Protein AF-A0A4Q0VHY5-F1 (afdb_monomer_lite)

Sequence (87 aa):
MPLVLLEMTTSAKLAIAIGLIVFIILLFKLIVGFIKFCFRHPFIFILLLLCGGLGLAFNVLLGGVIILAVLVGGVAFWVLDGFDGLN

Organism: NCBI:txid2292255

Radius of gyration: 1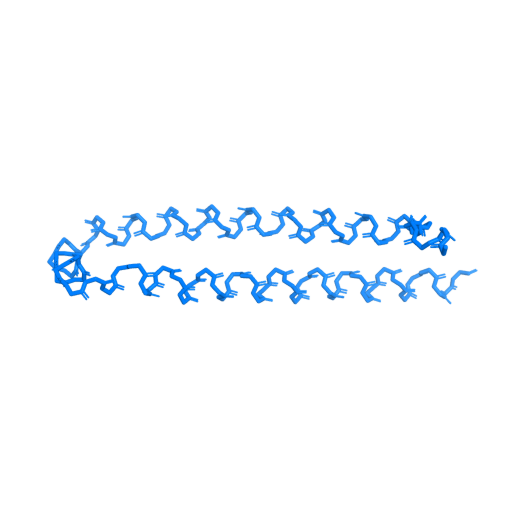8.83 Å; chains: 1; bounding box: 43×36×53 Å

Foldseek 3Di:
DDDPPPPDDPLNVVLVVQLVVQLVVLVVVLVVVLVVVCVVCVPVVVVCVVVVVSVVVSVVSNVVSNVVSCVSSVVSSVVSVVVVVVD

Secondary structure (DSSP, 8-state):
----S----HHHHHHHHHHHHHHHHHHHHHHHHHHHHHHH-HHHHHHHHHTSHHHHHHHHHHHHHHHHHHHHHHHHHHHHHHHHTT-

Structure (mmCIF, N/CA/C/O backbone):
data_AF-A0A4Q0VHY5-F1
#
_entry.id   AF-A0A4Q0VHY5-F1
#
loop_
_atom_site.group_PDB
_atom_site.id
_atom_site.type_symbol
_atom_site.label_atom_id
_atom_site.label_alt_id
_atom_site.label_comp_id
_atom_site.label_asym_id
_atom_site.label_entity_id
_atom_site.label_seq_id
_atom_site.pdbx_PDB_ins_code
_atom_site.Cartn_x
_atom_site.Cartn_y
_atom_site.Cartn_z
_atom_site.occupancy
_atom_site.B_iso_or_equiv
_atom_site.auth_seq_id
_atom_site.auth_comp_id
_atom_site.auth_asym_id
_atom_site.auth_atom_id
_atom_site.pdbx_PDB_model_num
ATOM 1 N N . MET A 1 1 ? 26.649 -24.826 -7.511 1.00 42.81 1 MET A N 1
ATOM 2 C CA . MET A 1 1 ? 25.587 -24.306 -8.399 1.00 42.81 1 MET A CA 1
ATOM 3 C C . MET A 1 1 ? 25.690 -22.773 -8.445 1.00 42.81 1 MET A C 1
ATOM 5 O O . MET A 1 1 ? 24.814 -22.094 -7.926 1.00 42.81 1 MET A O 1
ATOM 9 N N . PRO A 1 2 ? 26.803 -22.195 -8.935 1.00 55.09 2 PRO A N 1
ATOM 10 C CA . PRO A 1 2 ? 26.999 -20.749 -8.871 1.00 55.09 2 PRO A CA 1
ATOM 11 C C . PRO A 1 2 ? 26.451 -20.076 -10.145 1.00 55.09 2 PRO A C 1
ATOM 13 O O . PRO A 1 2 ? 26.390 -20.729 -11.179 1.00 55.09 2 PRO A O 1
ATOM 16 N N . LEU A 1 3 ? 26.115 -18.780 -10.070 1.00 45.66 3 LEU A N 1
ATOM 17 C CA . LEU A 1 3 ? 25.784 -17.867 -11.193 1.00 45.66 3 LEU A CA 1
ATOM 18 C C . LEU A 1 3 ? 24.305 -17.686 -11.610 1.00 45.66 3 LEU A C 1
ATOM 20 O O . LEU A 1 3 ? 24.044 -17.189 -12.697 1.00 45.66 3 LEU A O 1
ATOM 24 N N . VAL A 1 4 ? 23.331 -17.928 -10.722 1.00 51.47 4 VAL A N 1
ATOM 25 C CA . VAL A 1 4 ? 21.977 -17.307 -10.831 1.00 51.47 4 VAL A CA 1
ATOM 26 C C . VAL A 1 4 ? 21.872 -16.047 -9.948 1.00 51.47 4 VAL A C 1
ATOM 28 O O . VAL A 1 4 ? 20.825 -15.690 -9.428 1.00 51.47 4 VAL A O 1
ATOM 31 N N . LEU A 1 5 ? 22.998 -15.362 -9.746 1.00 48.53 5 LEU A N 1
ATOM 32 C CA . LEU A 1 5 ? 23.015 -13.909 -9.554 1.00 48.53 5 LEU A CA 1
ATOM 33 C C . LEU A 1 5 ? 23.224 -13.318 -10.955 1.00 48.53 5 LEU A C 1
ATOM 35 O O . LEU A 1 5 ? 24.313 -12.884 -11.297 1.00 48.53 5 LEU A O 1
ATOM 39 N N . LEU A 1 6 ? 22.320 -13.622 -11.884 1.00 51.66 6 LEU A N 1
ATOM 40 C CA . LEU A 1 6 ? 21.280 -12.674 -12.269 1.00 51.66 6 LEU A CA 1
ATOM 41 C C . LEU A 1 6 ? 21.949 -11.367 -12.695 1.00 51.66 6 LEU A C 1
ATOM 43 O O . LEU A 1 6 ? 22.067 -10.412 -11.927 1.00 51.66 6 LEU A O 1
ATOM 47 N N . GLU A 1 7 ? 22.420 -11.381 -13.938 1.00 56.03 7 GLU A N 1
ATOM 48 C CA . GLU A 1 7 ? 22.662 -10.186 -14.730 1.00 56.03 7 GLU A CA 1
ATOM 49 C C . GLU A 1 7 ? 21.316 -9.453 -14.806 1.00 56.03 7 GLU A C 1
ATOM 51 O O . GLU A 1 7 ? 20.488 -9.705 -15.677 1.00 56.03 7 GLU A O 1
ATOM 56 N N . MET A 1 8 ? 21.007 -8.667 -13.766 1.00 60.38 8 MET A N 1
ATOM 57 C CA . MET A 1 8 ? 19.785 -7.878 -13.724 1.00 60.38 8 MET A CA 1
ATOM 58 C C . MET A 1 8 ? 19.862 -6.899 -14.877 1.00 60.38 8 MET A C 1
ATOM 60 O O . MET A 1 8 ? 20.670 -5.968 -14.842 1.00 60.38 8 MET A O 1
ATOM 64 N N . THR A 1 9 ? 19.006 -7.113 -15.873 1.00 70.44 9 THR A N 1
ATOM 65 C CA . THR A 1 9 ? 18.835 -6.173 -16.970 1.00 70.44 9 THR A CA 1
ATOM 66 C C . THR A 1 9 ? 18.499 -4.799 -16.393 1.00 70.44 9 THR A C 1
ATOM 68 O O . THR A 1 9 ? 17.842 -4.662 -15.350 1.00 70.44 9 THR A O 1
ATOM 71 N N . THR A 1 10 ? 18.981 -3.747 -17.048 1.00 78.38 10 THR A N 1
ATOM 72 C CA . THR A 1 10 ? 18.742 -2.362 -16.621 1.00 78.38 10 THR A CA 1
ATOM 73 C C . THR A 1 10 ? 17.240 -2.080 -16.475 1.00 78.38 10 THR A C 1
ATOM 75 O O . THR A 1 10 ? 16.831 -1.377 -15.548 1.00 78.38 10 THR A O 1
ATOM 78 N N . SER A 1 11 ? 16.419 -2.711 -17.320 1.00 72.12 11 SER A N 1
ATOM 79 C CA . SER A 1 11 ? 14.954 -2.709 -17.294 1.00 72.12 11 SER A CA 1
ATOM 80 C C . SER A 1 11 ? 14.369 -3.346 -16.026 1.00 72.12 11 SER A C 1
ATOM 82 O O . SER A 1 11 ? 13.513 -2.732 -15.384 1.00 72.12 11 SER A O 1
ATOM 84 N N . ALA A 1 12 ? 14.878 -4.498 -15.573 1.00 78.06 12 ALA A N 1
ATOM 85 C CA . ALA A 1 12 ? 14.464 -5.104 -14.302 1.00 78.06 12 ALA A CA 1
ATOM 86 C C . ALA A 1 12 ? 14.780 -4.193 -13.104 1.00 78.06 12 ALA A C 1
ATOM 88 O O . ALA A 1 12 ? 13.953 -3.999 -12.210 1.00 78.06 12 ALA A O 1
ATOM 89 N N . LYS A 1 13 ? 15.966 -3.575 -13.108 1.00 82.06 13 LYS A N 1
ATOM 90 C CA . LYS A 1 13 ? 16.407 -2.664 -12.045 1.00 82.06 13 LYS A CA 1
ATO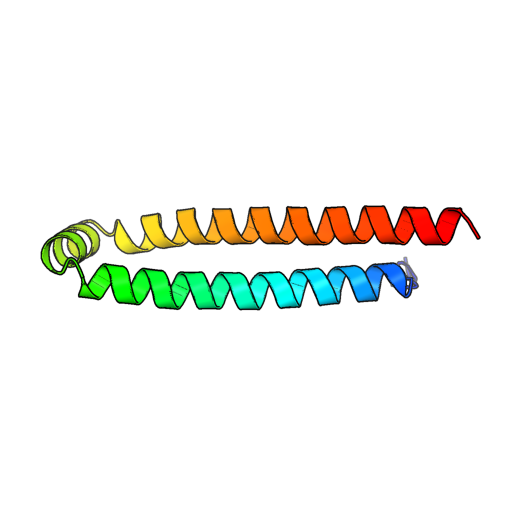M 91 C C . LYS A 1 13 ? 15.531 -1.405 -11.969 1.00 82.06 13 LYS A C 1
ATOM 93 O O . LYS A 1 13 ? 15.183 -0.962 -10.874 1.00 82.06 13 LYS A O 1
ATOM 98 N N . LEU A 1 14 ? 15.135 -0.867 -13.125 1.00 81.31 14 LEU A N 1
ATOM 99 C CA . LEU A 1 14 ? 14.207 0.262 -13.251 1.00 81.31 14 LEU A CA 1
ATOM 100 C C . LEU A 1 14 ? 12.794 -0.093 -12.779 1.00 81.31 14 LEU A C 1
ATOM 102 O O . LEU A 1 14 ? 12.221 0.647 -11.981 1.00 81.31 14 LEU A O 1
ATOM 106 N N . ALA A 1 15 ? 12.251 -1.234 -13.205 1.00 79.50 15 ALA A N 1
ATOM 107 C CA . ALA A 1 15 ? 10.923 -1.681 -12.792 1.00 79.50 15 ALA A CA 1
ATOM 108 C C . ALA A 1 15 ?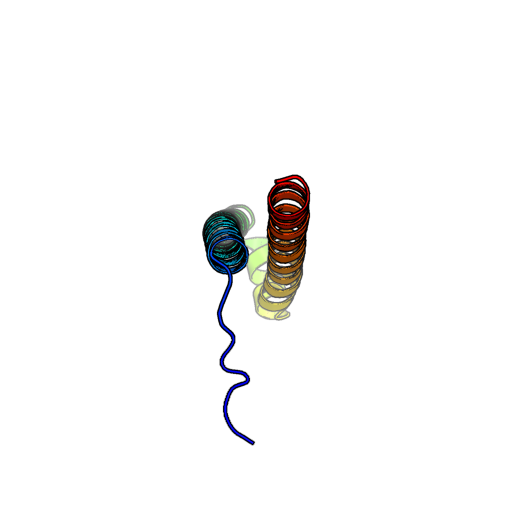 10.827 -1.884 -11.269 1.00 79.50 15 ALA A C 1
ATOM 110 O O . ALA A 1 15 ? 9.864 -1.436 -10.644 1.00 79.50 15 ALA A O 1
ATOM 111 N N . ILE A 1 16 ? 11.856 -2.482 -10.654 1.00 85.50 16 ILE A N 1
ATOM 112 C CA . ILE A 1 16 ? 11.939 -2.645 -9.195 1.00 85.50 16 ILE A CA 1
ATOM 113 C C . ILE A 1 16 ? 11.993 -1.280 -8.500 1.00 85.50 16 ILE A C 1
ATOM 115 O O . ILE A 1 16 ? 11.275 -1.065 -7.523 1.00 85.50 16 ILE A O 1
ATOM 119 N N . ALA A 1 17 ? 12.800 -0.341 -9.005 1.00 87.06 17 ALA A N 1
ATOM 120 C CA . ALA A 1 17 ? 12.892 1.001 -8.435 1.00 87.06 17 ALA A CA 1
ATOM 121 C C . ALA A 1 17 ? 11.543 1.741 -8.490 1.00 87.06 17 ALA A C 1
ATOM 123 O O . ALA A 1 17 ? 11.113 2.312 -7.488 1.00 87.06 17 ALA A O 1
ATOM 124 N N . ILE A 1 18 ? 10.844 1.681 -9.628 1.00 87.88 18 ILE A N 1
ATOM 125 C CA . ILE A 1 18 ? 9.522 2.297 -9.809 1.00 87.88 18 ILE A CA 1
ATOM 126 C C . ILE A 1 18 ? 8.499 1.658 -8.862 1.00 87.88 18 ILE A C 1
ATOM 128 O O . ILE A 1 18 ? 7.795 2.373 -8.148 1.00 87.88 18 ILE A O 1
ATOM 132 N N . GLY A 1 19 ? 8.451 0.324 -8.799 1.00 85.56 19 GLY A N 1
ATOM 133 C CA . GLY A 1 19 ? 7.559 -0.404 -7.897 1.00 85.56 19 GLY A CA 1
ATOM 134 C C . GLY A 1 19 ? 7.795 -0.051 -6.426 1.00 85.56 19 GLY A C 1
ATOM 135 O O . GLY A 1 19 ? 6.839 0.193 -5.690 1.00 85.56 19 GLY A O 1
ATOM 136 N N . LEU A 1 20 ? 9.060 0.063 -6.008 1.00 89.62 20 LEU A N 1
ATOM 137 C CA . LEU A 1 20 ? 9.430 0.449 -4.645 1.00 89.62 20 LEU A CA 1
ATOM 138 C C . LEU A 1 20 ? 8.992 1.884 -4.314 1.00 89.62 20 LEU A C 1
ATOM 140 O O . LEU A 1 20 ? 8.432 2.128 -3.247 1.00 89.62 20 LEU A O 1
ATOM 144 N N . ILE A 1 21 ? 9.213 2.834 -5.226 1.00 91.69 21 ILE A N 1
ATOM 145 C CA . ILE A 1 21 ? 8.812 4.236 -5.036 1.00 91.69 21 ILE A CA 1
ATOM 146 C C . ILE A 1 21 ? 7.289 4.335 -4.896 1.00 91.69 21 ILE A C 1
ATOM 148 O O . ILE A 1 21 ? 6.792 4.963 -3.959 1.00 91.69 21 ILE A O 1
ATOM 152 N N . VAL A 1 22 ? 6.542 3.674 -5.784 1.00 90.44 22 VAL A N 1
ATOM 153 C CA . VAL A 1 22 ? 5.073 3.641 -5.736 1.00 90.44 22 VAL A CA 1
ATOM 154 C C . VAL A 1 22 ? 4.587 2.998 -4.438 1.00 90.44 22 VAL A C 1
ATOM 156 O O . VAL A 1 22 ? 3.688 3.537 -3.789 1.00 90.44 22 VAL A O 1
ATOM 159 N N . PHE A 1 23 ? 5.211 1.897 -4.016 1.00 90.44 23 PHE A N 1
ATOM 160 C CA . PHE A 1 23 ? 4.900 1.236 -2.753 1.00 90.44 23 PHE A CA 1
ATOM 161 C C . PHE A 1 23 ? 5.085 2.174 -1.558 1.00 90.44 23 PHE A C 1
ATOM 163 O O . PHE A 1 23 ? 4.161 2.328 -0.763 1.00 90.44 23 PHE A O 1
ATOM 170 N N . ILE A 1 24 ? 6.231 2.857 -1.455 1.00 93.00 24 ILE A N 1
ATOM 171 C CA . ILE A 1 24 ? 6.520 3.793 -0.358 1.00 93.00 24 ILE A CA 1
ATOM 172 C C . ILE A 1 24 ? 5.492 4.932 -0.326 1.00 93.00 24 ILE A C 1
ATOM 174 O O . ILE A 1 24 ? 4.974 5.261 0.743 1.00 93.00 24 ILE A O 1
ATOM 178 N N . ILE A 1 25 ? 5.151 5.509 -1.483 1.00 93.06 25 ILE A N 1
ATOM 179 C CA . ILE A 1 25 ? 4.166 6.597 -1.578 1.00 93.06 25 ILE A CA 1
ATOM 180 C C . ILE A 1 25 ? 2.779 6.122 -1.124 1.00 93.06 25 ILE A C 1
ATOM 182 O O . ILE A 1 25 ? 2.123 6.796 -0.322 1.00 93.06 25 ILE A O 1
ATOM 186 N N . LEU A 1 26 ? 2.325 4.964 -1.612 1.00 90.50 26 LEU A N 1
ATOM 187 C CA . LEU A 1 26 ? 1.031 4.395 -1.231 1.00 90.50 26 LEU A CA 1
ATOM 188 C C . LEU A 1 26 ? 0.992 4.022 0.254 1.00 90.50 26 LEU A C 1
ATOM 190 O O . LEU A 1 26 ? -0.014 4.272 0.915 1.00 90.50 26 LEU A O 1
ATOM 194 N N . LEU A 1 27 ? 2.091 3.495 0.793 1.00 90.12 27 LEU A N 1
ATOM 195 C CA . LEU A 1 27 ? 2.220 3.118 2.197 1.00 90.12 27 LEU A CA 1
ATOM 196 C C . LEU A 1 27 ? 2.149 4.351 3.106 1.00 90.12 27 LEU A C 1
ATOM 198 O O . LEU A 1 27 ? 1.373 4.363 4.061 1.00 90.12 27 LEU A O 1
ATOM 202 N N . PHE A 1 28 ? 2.860 5.432 2.776 1.00 93.31 28 PHE A N 1
ATOM 203 C CA . PHE A 1 28 ? 2.741 6.699 3.506 1.00 93.31 28 PHE A CA 1
ATOM 204 C C . PHE A 1 28 ? 1.316 7.248 3.467 1.00 93.31 28 PHE A C 1
ATOM 206 O O . PHE A 1 28 ? 0.767 7.647 4.497 1.00 93.31 28 PHE A O 1
ATOM 213 N N . LYS A 1 29 ? 0.689 7.242 2.287 1.00 89.00 29 LYS A N 1
ATOM 214 C CA . LYS A 1 29 ? -0.693 7.704 2.120 1.00 89.00 29 LYS A CA 1
ATOM 215 C C . LYS A 1 29 ? -1.668 6.857 2.944 1.00 89.00 29 LYS A C 1
ATOM 217 O O . LYS A 1 29 ? -2.599 7.413 3.528 1.00 89.00 29 LYS A O 1
ATOM 222 N N . LEU A 1 30 ? -1.423 5.549 3.041 1.00 89.44 30 LEU A N 1
ATOM 223 C CA . LEU A 1 30 ? -2.194 4.627 3.865 1.00 89.44 30 LEU A CA 1
ATOM 224 C C . LEU A 1 30 ? -2.033 4.927 5.355 1.00 89.44 30 LEU A C 1
ATOM 226 O O . LEU A 1 30 ? -3.039 5.109 6.030 1.00 89.44 30 LEU A O 1
ATOM 230 N N . ILE A 1 31 ? -0.800 5.033 5.862 1.00 89.62 31 ILE A N 1
ATOM 231 C CA . ILE A 1 31 ? -0.533 5.325 7.280 1.00 89.62 31 ILE A CA 1
ATOM 232 C C . ILE A 1 31 ? -1.172 6.657 7.676 1.00 89.62 31 ILE A C 1
ATOM 234 O O . ILE A 1 31 ? -1.905 6.723 8.660 1.00 89.62 31 ILE A O 1
ATOM 238 N N . VAL A 1 32 ? -0.947 7.717 6.896 1.00 91.88 32 VAL A N 1
ATOM 239 C CA . VAL A 1 32 ? -1.508 9.044 7.189 1.00 91.88 32 VAL A CA 1
ATOM 240 C C . VAL A 1 32 ? -3.038 9.020 7.136 1.00 91.88 32 VAL A C 1
ATOM 242 O O . VAL A 1 32 ? -3.693 9.626 7.987 1.00 91.88 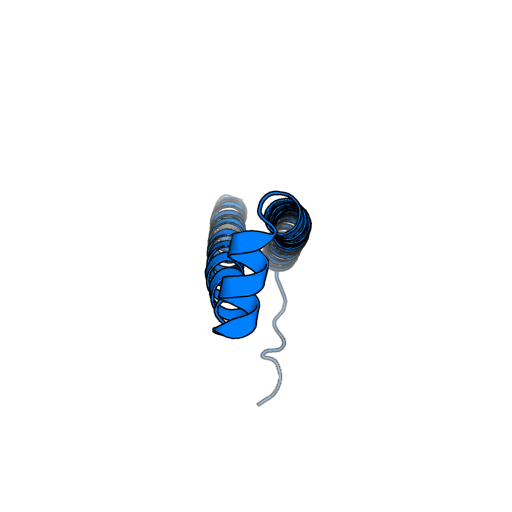32 VAL A O 1
ATOM 245 N N . GLY A 1 33 ? -3.622 8.312 6.165 1.00 88.94 33 GLY A N 1
ATOM 246 C CA . GLY A 1 33 ? -5.069 8.128 6.061 1.00 88.94 33 GLY A CA 1
ATOM 247 C C . GLY A 1 33 ? -5.647 7.350 7.242 1.00 88.94 33 GLY A C 1
ATOM 248 O O . GLY A 1 33 ? -6.658 7.758 7.809 1.00 88.94 33 GLY A O 1
ATOM 249 N N . PHE A 1 34 ? -4.968 6.284 7.657 1.00 86.81 34 PHE A N 1
ATOM 250 C CA . PHE A 1 34 ? -5.363 5.437 8.773 1.00 86.81 34 PHE A CA 1
ATOM 251 C C . PHE A 1 34 ? -5.298 6.197 10.100 1.00 86.81 34 PHE A C 1
ATOM 253 O O . PHE A 1 34 ? -6.267 6.202 10.852 1.00 86.81 34 PHE A O 1
ATOM 260 N N . ILE A 1 35 ? -4.219 6.946 10.344 1.00 87.31 35 ILE A N 1
ATOM 261 C CA . ILE A 1 35 ? -4.097 7.821 11.517 1.00 87.31 35 ILE A CA 1
ATOM 262 C C . ILE A 1 35 ? -5.220 8.866 11.518 1.00 87.31 35 ILE A C 1
ATO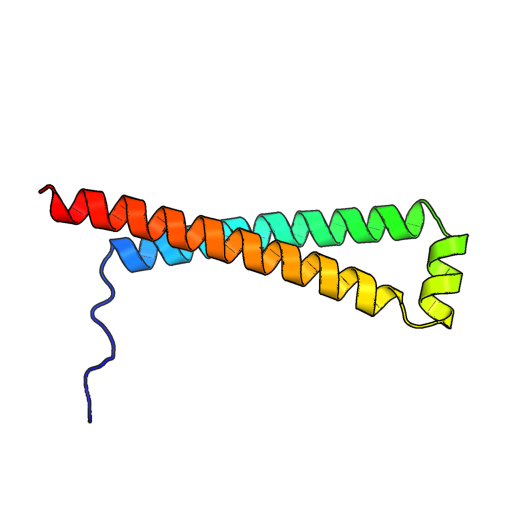M 264 O O . ILE A 1 35 ? -5.915 9.019 12.522 1.00 87.31 35 ILE A O 1
ATOM 268 N N . LYS A 1 36 ? -5.462 9.552 10.390 1.00 85.44 36 LYS A N 1
ATOM 269 C CA . LYS A 1 36 ? -6.574 10.514 10.282 1.00 85.44 36 LYS A CA 1
ATOM 270 C C . LYS A 1 36 ? -7.930 9.865 10.553 1.00 85.44 36 LYS A C 1
ATOM 272 O O . LYS A 1 36 ? -8.765 10.490 11.198 1.00 85.44 36 LYS A O 1
ATOM 277 N N . PHE A 1 37 ? -8.154 8.639 10.089 1.00 84.69 37 PHE A N 1
ATOM 278 C CA . PHE A 1 37 ? -9.380 7.890 10.353 1.00 84.69 37 PHE A CA 1
ATOM 279 C C . PHE A 1 37 ? -9.543 7.571 11.846 1.00 84.69 37 PHE A C 1
ATOM 281 O O . PHE A 1 37 ? -10.611 7.825 12.406 1.00 84.69 37 PHE A O 1
ATOM 288 N N . CYS A 1 38 ? -8.472 7.123 12.507 1.00 83.81 38 CYS A N 1
ATOM 289 C CA . CYS A 1 38 ? -8.451 6.883 13.951 1.00 83.81 38 CYS A CA 1
ATOM 290 C C . CYS A 1 38 ? -8.811 8.144 14.751 1.00 83.81 38 CYS A C 1
ATOM 292 O O . CYS A 1 38 ? -9.621 8.073 15.672 1.00 83.81 38 CYS A O 1
ATOM 294 N N . PHE A 1 39 ? -8.277 9.310 14.367 1.00 84.56 39 PHE A N 1
ATOM 295 C CA . PHE A 1 39 ? -8.605 10.585 15.019 1.00 84.56 39 PHE A CA 1
ATOM 296 C C . PHE A 1 39 ? -10.007 11.114 14.676 1.00 84.56 39 PHE A C 1
ATOM 298 O O . PHE A 1 39 ? -10.619 11.797 15.492 1.00 84.56 39 PHE A O 1
ATOM 305 N N . ARG A 1 40 ? -10.536 10.810 13.484 1.00 86.62 40 ARG A N 1
ATOM 306 C CA . ARG A 1 40 ? -11.873 11.247 13.044 1.00 86.62 40 ARG A CA 1
ATOM 307 C C . ARG A 1 40 ? -12.996 10.511 13.782 1.00 86.62 40 ARG A C 1
ATOM 309 O O . ARG A 1 40 ? -14.039 11.107 14.033 1.00 86.62 40 ARG A O 1
ATOM 316 N N . HIS A 1 41 ? -12.798 9.235 14.112 1.00 84.56 41 HIS A N 1
ATOM 317 C CA . HIS A 1 41 ? -13.825 8.383 14.718 1.00 84.56 41 HIS A CA 1
ATOM 318 C C . HIS A 1 41 ? -13.334 7.719 16.017 1.00 84.56 41 HIS A C 1
ATOM 320 O O . HIS A 1 41 ? -13.131 6.502 16.050 1.00 84.56 41 HIS A O 1
ATOM 326 N N . PRO A 1 42 ? -13.195 8.486 17.117 1.00 78.31 42 PRO A N 1
ATOM 327 C CA . PRO A 1 42 ? -12.632 7.989 18.377 1.00 78.31 42 PRO A CA 1
ATOM 328 C C . PRO A 1 42 ? -13.427 6.823 18.992 1.00 78.31 42 PRO A C 1
ATOM 330 O O . PRO A 1 42 ? -12.840 5.924 19.587 1.00 78.31 42 PRO A O 1
ATOM 333 N N . PHE A 1 43 ? -14.750 6.774 18.798 1.00 82.00 43 PHE A N 1
ATOM 334 C CA . PHE A 1 43 ? -15.587 5.660 19.269 1.00 82.00 43 PHE A CA 1
ATOM 335 C C . PHE A 1 43 ? -15.316 4.343 18.525 1.00 82.00 43 PHE A C 1
ATOM 337 O O . PHE A 1 43 ? -15.201 3.290 19.149 1.00 82.00 43 PHE A O 1
ATOM 344 N N . ILE A 1 44 ? -15.181 4.398 17.196 1.00 79.75 44 ILE A N 1
ATOM 345 C CA . ILE A 1 44 ? -14.897 3.220 16.358 1.00 79.75 44 ILE A CA 1
ATOM 346 C C . ILE A 1 44 ? -13.469 2.738 16.621 1.00 79.75 44 ILE A C 1
ATOM 348 O O . ILE A 1 44 ? -13.232 1.536 16.685 1.00 79.75 44 ILE A O 1
ATOM 352 N N . PHE A 1 45 ? -12.539 3.674 16.836 1.00 76.94 45 PHE A N 1
ATOM 353 C CA . PHE A 1 45 ? -11.174 3.377 17.255 1.00 76.94 45 PHE A CA 1
ATOM 354 C C . PHE A 1 45 ? -11.158 2.568 18.552 1.00 76.94 45 PHE A C 1
ATOM 356 O O . PHE A 1 45 ? -10.579 1.493 18.565 1.00 76.94 45 PHE A O 1
ATOM 363 N N . ILE A 1 46 ? -11.848 3.019 19.605 1.00 81.38 46 ILE A N 1
ATOM 364 C CA . ILE A 1 46 ? -11.908 2.306 20.892 1.00 81.38 46 ILE A CA 1
ATOM 365 C C . ILE A 1 46 ? -12.531 0.913 20.741 1.00 81.38 46 ILE A C 1
ATOM 367 O O . ILE A 1 46 ? -11.999 -0.047 21.289 1.00 81.38 46 ILE A O 1
ATOM 371 N N . LEU A 1 47 ? -13.607 0.772 19.961 1.00 82.06 47 LEU A N 1
ATOM 372 C CA . LEU A 1 47 ? -14.248 -0.525 19.718 1.00 82.06 47 LEU A CA 1
ATOM 373 C C . LEU A 1 47 ? -13.326 -1.492 18.952 1.00 82.06 47 LEU A C 1
ATOM 375 O O . LEU A 1 47 ? -13.190 -2.657 19.326 1.00 82.06 47 LEU A O 1
ATOM 379 N N . LEU A 1 48 ? -12.651 -1.003 17.907 1.00 74.50 48 LEU A N 1
ATOM 380 C CA . LEU A 1 48 ? -11.651 -1.758 17.149 1.00 74.50 48 LEU A CA 1
ATOM 381 C C . LEU A 1 48 ? -10.390 -2.047 17.975 1.00 74.50 48 LEU A C 1
ATOM 383 O O . LEU A 1 48 ? -9.729 -3.048 17.716 1.00 74.50 48 LEU A O 1
ATOM 387 N N . LEU A 1 49 ? -10.047 -1.201 18.949 1.00 80.00 49 LEU A N 1
ATOM 388 C CA . LEU A 1 49 ? -8.927 -1.412 19.865 1.00 80.00 49 LEU A CA 1
ATOM 389 C C . LEU A 1 49 ? -9.264 -2.520 20.868 1.00 80.00 49 LEU A C 1
ATOM 391 O O . LEU A 1 49 ? -8.459 -3.421 21.079 1.00 80.00 49 LEU A O 1
ATOM 395 N N . LEU A 1 50 ? -10.481 -2.494 21.424 1.00 81.56 50 LEU A N 1
ATOM 396 C CA . LEU A 1 50 ? -10.974 -3.484 22.384 1.00 81.56 50 LEU A CA 1
ATOM 397 C C . LEU A 1 50 ? -11.176 -4.866 21.739 1.00 81.56 50 LEU A C 1
ATOM 399 O O . LEU A 1 50 ? -10.914 -5.889 22.360 1.00 81.56 50 LEU A O 1
ATOM 403 N N . CYS A 1 51 ? -11.622 -4.892 20.481 1.00 83.00 51 CYS A N 1
ATOM 404 C CA . CYS A 1 51 ? -11.841 -6.114 19.705 1.00 83.00 51 CYS A CA 1
ATOM 405 C C . CYS A 1 51 ? -10.602 -6.533 18.877 1.00 83.00 51 CYS A C 1
ATOM 407 O O . CYS A 1 51 ? -10.643 -7.524 18.155 1.00 83.00 51 CYS A O 1
ATOM 409 N N . GLY A 1 52 ? -9.502 -5.768 18.924 1.00 77.75 52 GLY A N 1
ATOM 410 C CA . GLY A 1 52 ? -8.288 -6.016 18.130 1.00 77.75 52 GLY A CA 1
ATOM 411 C C . GLY A 1 52 ? -8.435 -5.819 16.608 1.00 77.75 52 GLY A C 1
ATOM 412 O O . GLY A 1 52 ? -7.474 -6.005 15.860 1.00 77.75 52 GLY A O 1
ATOM 413 N N . GLY A 1 53 ? -9.606 -5.402 16.120 1.00 81.56 53 GLY A N 1
ATOM 414 C CA . GLY A 1 53 ? -9.906 -5.220 14.695 1.00 81.56 53 GLY A CA 1
ATOM 415 C C . GLY A 1 53 ? -9.101 -4.115 14.004 1.00 81.56 53 GLY A C 1
ATOM 416 O O . GLY A 1 53 ? -9.050 -4.068 12.776 1.00 81.56 53 GLY A O 1
ATOM 417 N N . LEU A 1 54 ? -8.435 -3.247 14.767 1.00 79.12 54 LEU A N 1
ATOM 418 C CA . LEU A 1 54 ? -7.615 -2.158 14.232 1.00 79.12 54 LEU A CA 1
ATOM 419 C C . LEU A 1 54 ? -6.422 -2.679 13.416 1.00 79.12 54 LEU A C 1
ATOM 421 O O . LEU A 1 54 ? -6.172 -2.204 12.308 1.00 79.12 54 LEU A O 1
ATOM 425 N N . GLY A 1 55 ? -5.737 -3.707 13.925 1.00 81.94 55 GLY A N 1
ATOM 426 C CA . GLY A 1 55 ? -4.651 -4.370 13.199 1.00 81.94 55 GLY A CA 1
ATOM 427 C C . GLY A 1 55 ? -5.153 -5.126 11.970 1.00 81.94 55 GLY A C 1
ATOM 428 O O . GLY A 1 55 ? -4.494 -5.132 10.934 1.00 81.94 55 GLY A O 1
ATOM 429 N N . LEU A 1 56 ? -6.354 -5.701 12.054 1.00 84.25 56 LEU A N 1
ATOM 430 C CA . LEU A 1 56 ? -6.987 -6.447 10.966 1.00 84.25 56 LEU A CA 1
ATOM 431 C C . LEU A 1 56 ? -7.360 -5.520 9.799 1.00 84.25 56 LEU A C 1
ATOM 433 O O . LEU A 1 56 ? -6.998 -5.791 8.657 1.00 84.25 56 LEU A O 1
ATOM 437 N N . ALA A 1 57 ? -7.992 -4.381 10.091 1.00 83.69 57 ALA A N 1
ATOM 438 C CA . ALA A 1 57 ? -8.316 -3.364 9.093 1.00 83.69 57 ALA A CA 1
ATOM 439 C C . ALA A 1 57 ? -7.054 -2.799 8.425 1.00 83.69 57 ALA A C 1
ATOM 441 O O . ALA A 1 57 ? -7.004 -2.678 7.200 1.00 83.69 57 ALA A O 1
ATOM 442 N N . PHE A 1 58 ? -6.016 -2.503 9.215 1.00 86.00 58 PHE A N 1
ATOM 443 C CA . PHE A 1 58 ? -4.736 -2.041 8.685 1.00 86.00 58 PHE A CA 1
ATOM 444 C C . PHE A 1 58 ? -4.080 -3.088 7.780 1.00 86.00 58 PHE A C 1
ATOM 446 O O . PHE A 1 58 ? -3.610 -2.741 6.702 1.00 86.00 58 PHE A O 1
ATOM 453 N N . ASN A 1 59 ? -4.094 -4.365 8.171 1.00 88.44 59 ASN A N 1
ATOM 454 C CA . ASN A 1 59 ? -3.490 -5.442 7.389 1.00 88.44 59 ASN A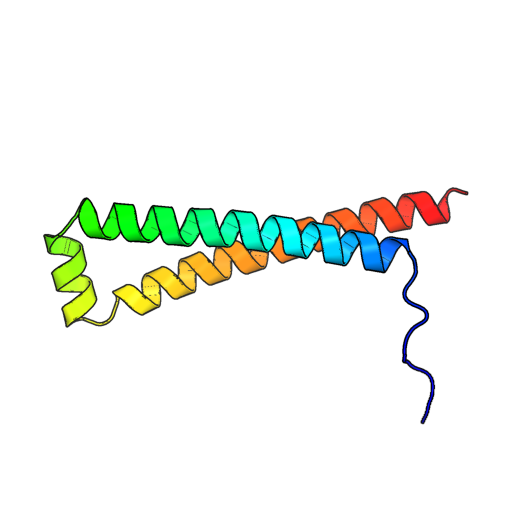 CA 1
ATOM 455 C C . ASN A 1 59 ? -4.227 -5.679 6.058 1.00 88.44 59 ASN A C 1
ATOM 457 O O . ASN A 1 59 ? -3.589 -5.850 5.025 1.00 88.44 59 ASN A O 1
ATOM 461 N N . VAL A 1 60 ? -5.563 -5.611 6.049 1.00 88.88 60 VAL A N 1
ATOM 462 C CA . VAL A 1 60 ? -6.363 -5.693 4.811 1.00 88.88 60 VAL A CA 1
ATOM 463 C C . VAL A 1 60 ? -6.029 -4.536 3.865 1.00 88.88 60 VAL A C 1
ATOM 465 O O . VAL A 1 60 ? -5.782 -4.744 2.677 1.00 88.88 60 VAL A O 1
ATOM 468 N N . LEU A 1 61 ? -5.975 -3.313 4.396 1.00 88.19 61 LEU A N 1
ATOM 469 C CA . LEU A 1 61 ? -5.613 -2.117 3.636 1.00 88.19 61 LEU A CA 1
ATOM 470 C C . LEU A 1 61 ? -4.176 -2.184 3.096 1.00 88.19 61 LEU A C 1
ATOM 472 O O . LEU A 1 61 ? -3.924 -1.832 1.942 1.00 88.19 61 LEU A O 1
ATOM 476 N N . LEU A 1 62 ? -3.240 -2.661 3.915 1.00 89.00 62 LEU A N 1
ATOM 477 C CA . LEU A 1 62 ? -1.838 -2.835 3.553 1.00 89.00 62 LEU A CA 1
ATOM 478 C C . LEU A 1 62 ? -1.673 -3.925 2.487 1.00 89.00 62 LEU A C 1
ATOM 480 O O . LEU A 1 62 ? -0.938 -3.720 1.525 1.00 89.00 62 LEU A O 1
ATOM 484 N N . GLY A 1 63 ? -2.425 -5.023 2.586 1.00 90.75 63 GLY A N 1
ATOM 485 C CA . GLY A 1 63 ? -2.516 -6.040 1.540 1.00 90.75 63 GLY A CA 1
ATOM 486 C C . GLY A 1 63 ? -2.985 -5.456 0.205 1.00 90.75 63 GLY A C 1
ATOM 487 O O . GLY A 1 63 ? -2.368 -5.713 -0.826 1.00 90.75 63 GLY A O 1
ATOM 488 N N . GLY A 1 64 ? -4.003 -4.589 0.221 1.00 89.38 64 GLY A N 1
ATOM 489 C CA . GLY A 1 64 ? -4.452 -3.868 -0.975 1.00 89.38 64 GLY A CA 1
ATOM 490 C C . GLY A 1 64 ? -3.362 -2.985 -1.596 1.00 89.38 64 GLY A C 1
ATOM 491 O O . GLY A 1 64 ? -3.183 -2.984 -2.813 1.00 89.38 64 GLY A O 1
ATOM 492 N N . VAL A 1 65 ? -2.586 -2.278 -0.767 1.00 90.81 65 VAL A N 1
ATOM 493 C CA . VAL A 1 65 ? -1.444 -1.468 -1.225 1.00 90.81 65 VAL A CA 1
ATOM 494 C C . VAL A 1 65 ? -0.339 -2.332 -1.833 1.00 90.81 65 VAL A C 1
ATOM 496 O O . VAL A 1 65 ? 0.196 -1.970 -2.880 1.00 90.81 65 VAL A O 1
ATOM 499 N N . ILE A 1 66 ? -0.015 -3.476 -1.222 1.00 89.69 66 ILE A N 1
ATOM 500 C CA . ILE A 1 66 ? 0.971 -4.421 -1.764 1.00 89.69 66 ILE A CA 1
ATOM 501 C C . ILE A 1 66 ? 0.519 -4.925 -3.136 1.00 89.69 66 ILE A C 1
ATOM 503 O O . ILE A 1 66 ? 1.300 -4.885 -4.083 1.00 89.69 66 ILE A O 1
ATOM 507 N N . ILE A 1 67 ? -0.740 -5.356 -3.266 1.00 91.75 67 ILE A N 1
ATOM 508 C CA . ILE A 1 67 ? -1.284 -5.855 -4.537 1.00 91.75 67 ILE A CA 1
ATOM 509 C C . ILE A 1 67 ? -1.196 -4.774 -5.617 1.00 91.75 67 ILE A C 1
ATOM 511 O O . ILE A 1 67 ? -0.726 -5.054 -6.717 1.00 91.75 67 ILE A O 1
ATOM 515 N N . LEU A 1 68 ? -1.585 -3.533 -5.305 1.00 89.44 68 LEU A N 1
ATOM 516 C CA . LEU A 1 68 ? -1.468 -2.408 -6.236 1.00 89.44 68 LEU A CA 1
ATOM 517 C C . LEU A 1 68 ? -0.016 -2.137 -6.638 1.00 89.44 68 LEU A C 1
ATOM 519 O O . LEU A 1 68 ? 0.255 -1.919 -7.815 1.00 89.44 68 LEU A O 1
ATOM 523 N N . ALA A 1 69 ? 0.922 -2.176 -5.692 1.00 87.62 69 ALA A N 1
ATOM 524 C CA . ALA A 1 69 ? 2.336 -1.968 -5.983 1.00 87.62 69 ALA A CA 1
ATOM 525 C C . ALA A 1 69 ? 2.909 -3.069 -6.888 1.00 87.62 69 ALA A C 1
ATOM 527 O O . ALA A 1 69 ? 3.646 -2.762 -7.824 1.00 87.62 69 ALA A O 1
ATOM 528 N N . VAL A 1 70 ? 2.534 -4.331 -6.658 1.00 88.94 70 VAL A N 1
ATOM 529 C CA . VAL A 1 70 ? 2.919 -5.458 -7.520 1.00 88.94 70 VAL A CA 1
ATOM 530 C C . VAL A 1 70 ? 2.295 -5.320 -8.905 1.00 88.94 70 VAL A C 1
ATOM 532 O O . VAL A 1 70 ? 2.992 -5.528 -9.894 1.00 88.94 70 VAL A O 1
ATOM 535 N N . LEU A 1 71 ? 1.024 -4.915 -9.001 1.00 91.56 71 LEU A N 1
ATOM 536 C CA . LEU A 1 71 ? 0.371 -4.671 -10.287 1.00 91.56 71 LEU A CA 1
ATOM 537 C C . LEU A 1 71 ? 1.106 -3.586 -11.080 1.00 91.56 71 LEU A C 1
ATOM 539 O O . LEU A 1 71 ? 1.429 -3.785 -12.244 1.00 91.56 71 LEU A O 1
ATOM 543 N N . VAL A 1 72 ? 1.405 -2.452 -10.444 1.00 89.25 72 VAL A N 1
ATOM 544 C CA . VAL A 1 72 ? 2.085 -1.326 -11.097 1.00 89.25 72 VAL A CA 1
ATOM 545 C C . VAL A 1 72 ? 3.521 -1.691 -11.477 1.00 89.25 72 VAL A C 1
ATOM 547 O O . VAL A 1 72 ? 3.942 -1.401 -12.593 1.00 89.25 72 VAL A O 1
ATOM 550 N N . GLY A 1 73 ? 4.264 -2.361 -10.592 1.00 84.56 73 GLY A N 1
ATOM 551 C CA . GLY A 1 73 ? 5.625 -2.822 -10.874 1.00 84.56 73 GLY A CA 1
ATOM 552 C C . GLY A 1 73 ? 5.679 -3.878 -11.983 1.00 84.56 73 GLY A C 1
ATOM 553 O O . GLY A 1 73 ? 6.537 -3.804 -12.858 1.00 84.56 73 GLY A O 1
ATOM 554 N N . GLY A 1 74 ? 4.732 -4.819 -11.990 1.00 85.06 74 GLY A N 1
ATOM 555 C CA . GLY A 1 74 ? 4.609 -5.847 -13.023 1.00 85.06 74 GLY A CA 1
ATOM 556 C C . GLY A 1 74 ? 4.215 -5.274 -14.384 1.00 85.06 74 GLY A C 1
ATOM 557 O O . GLY A 1 74 ? 4.808 -5.640 -15.395 1.00 85.06 74 GLY A O 1
ATOM 558 N N . VAL A 1 75 ? 3.279 -4.320 -14.415 1.00 87.69 75 VAL A N 1
ATOM 559 C CA . VAL A 1 75 ? 2.915 -3.597 -15.644 1.00 87.69 75 VAL A CA 1
ATOM 560 C C . VAL A 1 75 ? 4.096 -2.771 -16.157 1.00 87.69 75 VAL A C 1
ATOM 562 O O . VAL A 1 75 ? 4.370 -2.793 -17.352 1.00 87.69 75 VAL A O 1
ATOM 565 N N . ALA A 1 76 ? 4.836 -2.088 -15.277 1.00 83.56 76 ALA A N 1
ATOM 566 C CA . ALA A 1 76 ? 6.028 -1.336 -15.667 1.00 83.56 76 ALA A CA 1
ATOM 567 C C . ALA A 1 76 ? 7.109 -2.249 -16.264 1.00 83.56 76 ALA A C 1
ATOM 569 O O . ALA A 1 76 ? 7.698 -1.903 -17.284 1.00 83.56 76 ALA A O 1
ATOM 570 N N . PHE A 1 77 ? 7.334 -3.424 -15.670 1.00 82.31 77 PHE A N 1
ATOM 571 C CA . PHE A 1 77 ? 8.258 -4.418 -16.210 1.00 82.31 77 PHE A CA 1
ATOM 572 C C . PHE A 1 77 ? 7.819 -4.914 -17.591 1.00 82.31 77 PHE A C 1
ATOM 574 O O . PHE A 1 77 ? 8.624 -4.910 -18.512 1.00 82.31 77 PHE A O 1
ATOM 581 N N . TRP A 1 78 ? 6.540 -5.267 -17.754 1.00 83.19 78 TRP A N 1
ATOM 582 C CA . TRP A 1 78 ? 6.002 -5.752 -19.028 1.00 83.19 78 TRP A CA 1
ATOM 583 C C . TRP A 1 78 ? 6.117 -4.714 -20.151 1.00 83.19 78 TRP A C 1
ATOM 585 O O . TRP A 1 78 ? 6.469 -5.050 -21.278 1.00 83.19 78 TRP A O 1
ATOM 595 N N . VAL A 1 79 ? 5.872 -3.437 -19.837 1.00 83.38 79 VAL A N 1
ATOM 596 C CA . VAL A 1 79 ? 6.064 -2.341 -20.793 1.00 83.38 79 VAL A CA 1
ATOM 597 C C . VAL A 1 79 ? 7.541 -2.197 -21.158 1.00 83.38 79 VAL A C 1
ATOM 599 O O . VAL A 1 79 ? 7.859 -2.137 -22.339 1.00 83.38 79 VAL A O 1
ATOM 602 N N . LEU A 1 80 ? 8.445 -2.167 -20.174 1.00 78.94 80 LEU A N 1
ATOM 603 C CA . LEU A 1 80 ? 9.883 -2.002 -20.417 1.00 78.94 80 LEU A CA 1
ATOM 604 C C . LEU A 1 80 ? 10.487 -3.173 -21.213 1.00 78.94 80 LEU A C 1
ATOM 606 O O . LEU A 1 80 ? 11.288 -2.931 -22.110 1.00 78.94 80 LEU A O 1
ATOM 610 N N . ASP A 1 81 ? 10.059 -4.406 -20.941 1.00 78.56 81 ASP A N 1
ATOM 611 C CA . ASP A 1 81 ? 10.462 -5.612 -21.679 1.00 78.56 81 ASP A CA 1
ATOM 612 C C . ASP A 1 81 ? 9.980 -5.572 -23.143 1.00 78.56 81 ASP A C 1
ATOM 614 O O . ASP A 1 81 ? 10.735 -5.869 -24.068 1.00 78.56 81 ASP A O 1
ATOM 618 N N . GLY A 1 82 ? 8.756 -5.082 -23.378 1.00 74.50 82 GLY A N 1
ATOM 619 C CA . GLY A 1 82 ? 8.229 -4.861 -24.727 1.00 74.50 82 GLY A CA 1
ATOM 620 C C . GLY A 1 82 ? 8.979 -3.795 -25.540 1.00 74.50 82 GLY A C 1
ATOM 621 O O . GLY A 1 82 ? 8.972 -3.860 -26.768 1.00 74.50 82 GLY A O 1
ATOM 622 N N . PHE A 1 83 ? 9.639 -2.830 -24.888 1.00 66.62 83 PHE A N 1
ATOM 623 C CA . PHE A 1 83 ? 10.494 -1.834 -25.553 1.00 66.62 83 PHE A CA 1
ATOM 624 C C . PHE A 1 83 ? 11.916 -2.351 -25.828 1.00 66.62 83 PHE A C 1
ATOM 626 O O . PHE A 1 83 ? 12.489 -1.992 -26.858 1.00 66.62 83 PHE A O 1
ATOM 633 N N . ASP A 1 84 ? 12.472 -3.191 -24.946 1.00 63.69 84 ASP A N 1
ATOM 634 C CA . ASP A 1 84 ? 13.755 -3.875 -25.176 1.00 63.69 84 ASP A CA 1
ATOM 635 C C . ASP A 1 84 ? 13.645 -4.876 -26.344 1.00 63.69 84 ASP A C 1
ATOM 637 O O . ASP A 1 84 ? 14.552 -4.962 -27.162 1.00 63.69 84 ASP A O 1
ATOM 641 N N . GLY A 1 85 ? 12.515 -5.582 -26.485 1.00 59.19 85 GLY A N 1
ATOM 642 C CA . GLY A 1 85 ? 12.293 -6.549 -27.572 1.00 59.19 85 GLY A CA 1
ATOM 643 C C . GLY A 1 85 ? 11.963 -5.961 -28.956 1.00 59.19 85 GLY A C 1
ATOM 644 O O . GLY A 1 85 ? 11.838 -6.723 -29.915 1.00 59.19 85 GLY A O 1
ATOM 645 N N . LEU A 1 86 ? 11.774 -4.639 -29.071 1.00 48.38 86 LEU A N 1
ATOM 646 C CA . LEU A 1 86 ? 11.471 -3.940 -30.334 1.00 48.38 86 LEU A CA 1
ATOM 647 C C . LEU A 1 86 ? 12.712 -3.270 -30.970 1.00 48.38 86 LEU A C 1
ATOM 649 O O . LEU A 1 86 ? 12.626 -2.819 -32.114 1.00 48.38 86 LEU A O 1
ATOM 653 N N . ASN A 1 87 ? 13.834 -3.181 -30.243 1.00 45.59 87 ASN A N 1
ATOM 654 C CA . ASN A 1 87 ? 15.136 -2.708 -30.745 1.00 45.59 87 ASN A CA 1
ATOM 655 C C . ASN A 1 87 ? 16.056 -3.885 -31.095 1.00 45.59 87 ASN A C 1
ATOM 657 O O . ASN A 1 87 ? 16.971 -3.663 -31.920 1.00 45.59 87 ASN A O 1
#

pLDDT: mean 80.31, std 12.54, range [42.81, 93.31]